Protein AF-A0A3S8T428-F1 (afdb_monomer)

Mean predicted aligned error: 13.84 Å

pLDDT: mean 75.43, std 14.52, range [39.38, 94.25]

Sequence (112 aa):
MLSRNNSAFKALALIVMMFWSTIAVPNIAFSAGDAKEGGEIGKALCNVVDLLTGKAGKAIATIAIIFLAFGLFVGKVSWGVAVATGIGISAIFGAETIITMITGVDGVGCKS

Structure (mmCIF, N/CA/C/O backbone):
data_AF-A0A3S8T428-F1
#
_entry.id   AF-A0A3S8T428-F1
#
loop_
_atom_site.group_PDB
_atom_site.id
_atom_site.type_symbol
_atom_site.label_atom_id
_atom_site.label_alt_id
_atom_site.label_comp_id
_atom_site.label_asym_id
_atom_site.label_entity_id
_atom_site.label_seq_id
_atom_site.pdbx_PDB_ins_code
_atom_site.Cartn_x
_atom_site.Cartn_y
_atom_site.Cartn_z
_atom_site.occupancy
_atom_site.B_iso_or_equiv
_atom_site.auth_seq_id
_atom_site.auth_comp_id
_atom_site.auth_asym_id
_atom_site.auth_atom_id
_atom_site.pdbx_PDB_model_num
ATOM 1 N N . MET A 1 1 ? -29.430 23.433 18.341 1.00 42.69 1 MET A N 1
ATOM 2 C CA . MET A 1 1 ? -28.007 23.547 17.947 1.00 42.69 1 MET A CA 1
ATOM 3 C C . MET A 1 1 ? -27.818 22.977 16.540 1.00 42.69 1 MET A C 1
ATOM 5 O O . MET A 1 1 ? -27.383 21.848 16.386 1.00 42.69 1 MET A O 1
ATOM 9 N N . LEU A 1 2 ? -28.213 23.724 15.505 1.00 57.75 2 LEU A N 1
ATOM 10 C CA . LEU A 1 2 ? -28.032 23.351 14.094 1.00 57.75 2 LEU A CA 1
ATOM 11 C C . LEU A 1 2 ? -27.731 24.625 13.295 1.00 57.75 2 LEU A C 1
ATOM 13 O O . LEU A 1 2 ? -28.591 25.142 12.596 1.00 57.75 2 LEU A O 1
ATOM 17 N N . SER A 1 3 ? -26.511 25.150 13.413 1.00 49.25 3 SER A N 1
ATOM 18 C CA . SER A 1 3 ? -25.984 26.067 12.397 1.00 49.25 3 SER A CA 1
ATOM 19 C C . SER A 1 3 ? -25.022 25.272 11.526 1.00 49.25 3 SER A C 1
ATOM 21 O O . SER A 1 3 ? -23.809 25.251 11.730 1.00 49.25 3 SER A O 1
ATOM 23 N N . ARG A 1 4 ? -25.603 24.499 10.602 1.00 60.75 4 ARG A N 1
ATOM 24 C CA . ARG A 1 4 ? -24.864 23.781 9.565 1.00 60.75 4 ARG A CA 1
ATOM 25 C C . ARG A 1 4 ? -24.423 24.816 8.533 1.00 60.75 4 ARG A C 1
ATOM 27 O O . ARG A 1 4 ? -25.152 25.162 7.612 1.00 60.75 4 ARG A O 1
ATOM 34 N N . ASN A 1 5 ? -23.238 25.357 8.783 1.00 58.72 5 ASN A N 1
ATOM 35 C CA . ASN A 1 5 ? -22.590 26.404 8.014 1.00 58.72 5 ASN A CA 1
ATOM 36 C C . ASN A 1 5 ? -22.219 25.904 6.600 1.00 58.72 5 ASN A C 1
ATOM 38 O O . ASN A 1 5 ? -21.310 25.093 6.425 1.00 58.72 5 ASN A O 1
ATOM 42 N N . ASN A 1 6 ? -22.927 26.416 5.591 1.00 65.75 6 ASN A N 1
ATOM 43 C CA . ASN A 1 6 ? -22.781 26.108 4.160 1.00 65.75 6 ASN A CA 1
ATOM 44 C C . ASN A 1 6 ? -21.354 26.375 3.619 1.00 65.75 6 ASN A C 1
ATOM 46 O O . ASN A 1 6 ? -20.919 25.763 2.647 1.00 65.75 6 ASN A O 1
ATOM 50 N N . SER A 1 7 ? -20.580 27.247 4.275 1.00 61.16 7 SER A N 1
ATOM 51 C CA . SER A 1 7 ? -19.196 27.541 3.873 1.00 61.16 7 SER A CA 1
ATOM 52 C C . SER A 1 7 ? -18.216 26.397 4.161 1.00 61.16 7 SER A C 1
ATOM 54 O O . SER A 1 7 ? -17.298 26.192 3.373 1.00 61.16 7 SER A O 1
ATOM 56 N N . ALA A 1 8 ? -18.444 25.588 5.203 1.00 65.25 8 ALA A N 1
ATOM 57 C CA . ALA A 1 8 ? -17.610 24.420 5.500 1.00 65.25 8 ALA A CA 1
ATOM 58 C C . ALA A 1 8 ? -17.835 23.286 4.486 1.00 65.25 8 ALA A C 1
ATOM 60 O O . ALA A 1 8 ? -16.890 22.618 4.078 1.00 65.25 8 ALA A O 1
ATOM 61 N N . PHE A 1 9 ? -19.077 23.116 4.018 1.00 66.00 9 PHE A N 1
ATOM 62 C CA . PHE A 1 9 ? -19.405 22.159 2.959 1.00 66.00 9 PHE A CA 1
ATOM 63 C C . PHE A 1 9 ? -18.838 22.599 1.602 1.00 66.00 9 PHE A C 1
ATOM 65 O O . PHE A 1 9 ? -18.262 21.783 0.889 1.00 66.00 9 PHE A O 1
ATOM 72 N N . LYS A 1 10 ? -18.914 23.900 1.275 1.00 67.12 10 LYS A N 1
ATOM 73 C CA . LYS A 1 10 ? -18.276 24.468 0.076 1.00 67.12 10 LYS A CA 1
ATOM 74 C C . LYS A 1 10 ? -16.749 24.360 0.116 1.00 67.12 10 LYS A C 1
ATOM 76 O O . LYS A 1 10 ? -16.155 23.993 -0.889 1.00 67.12 10 LYS A O 1
ATOM 81 N 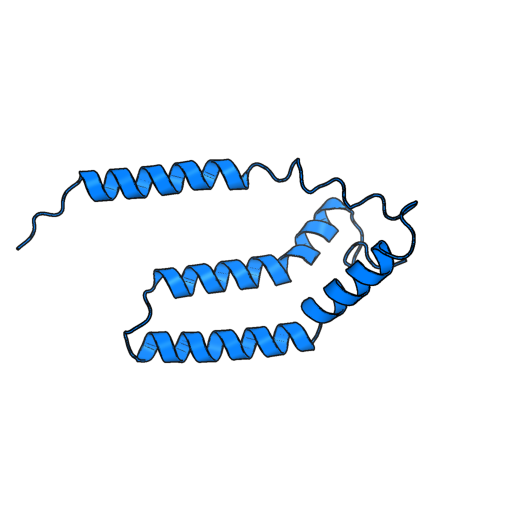N . ALA A 1 11 ? -16.120 24.627 1.261 1.00 72.88 11 ALA A N 1
ATOM 82 C CA . ALA A 1 11 ? -14.673 24.485 1.424 1.00 72.88 11 ALA A CA 1
ATOM 83 C C . ALA A 1 11 ? -14.226 23.023 1.275 1.00 72.88 11 ALA A C 1
ATOM 85 O O . ALA A 1 11 ? -13.260 22.742 0.571 1.00 72.88 11 ALA A O 1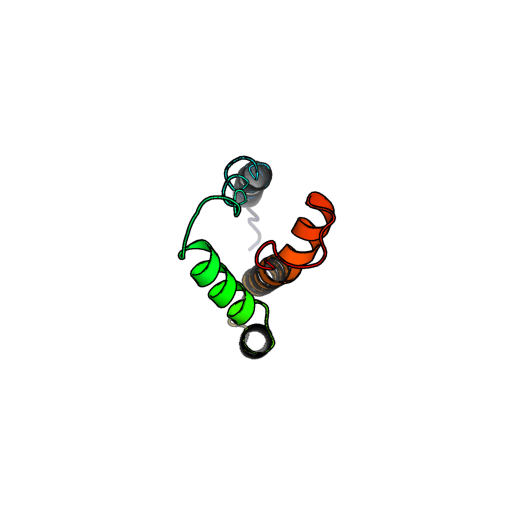
ATOM 86 N N . LEU A 1 12 ? -14.972 22.084 1.863 1.00 73.19 12 LEU A N 1
ATOM 87 C CA . LEU A 1 12 ? -14.687 20.657 1.734 1.00 73.19 12 LEU A CA 1
ATOM 88 C C . LEU A 1 12 ? -14.898 20.161 0.291 1.00 73.19 12 LEU A C 1
ATOM 90 O O . LEU A 1 12 ? -14.072 19.409 -0.217 1.00 73.19 12 LEU A O 1
ATOM 94 N N . ALA A 1 13 ? -15.928 20.648 -0.409 1.00 75.44 13 ALA A N 1
ATOM 95 C CA . ALA A 1 13 ? -16.159 20.341 -1.823 1.00 75.44 13 ALA A CA 1
ATOM 96 C C . ALA A 1 13 ? -15.064 20.910 -2.750 1.00 75.44 13 ALA A C 1
ATOM 98 O O . ALA A 1 13 ? -14.654 20.239 -3.696 1.00 75.44 13 ALA A O 1
ATOM 99 N N . LEU A 1 14 ? -14.549 22.112 -2.466 1.00 75.38 14 LEU A N 1
ATOM 100 C CA . LEU A 1 14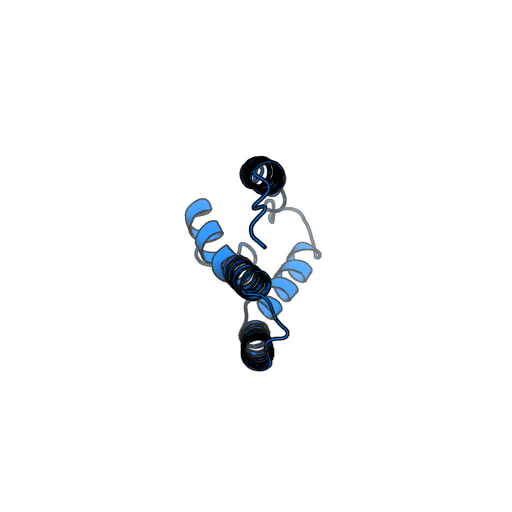 ? -13.462 22.729 -3.238 1.00 75.38 14 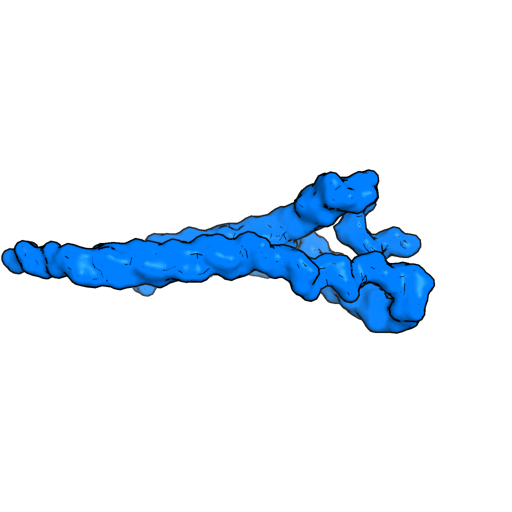LEU A CA 1
ATOM 101 C C . LEU A 1 14 ? -12.122 22.003 -3.049 1.00 75.38 14 LEU A C 1
ATOM 103 O O . LEU A 1 14 ? -11.385 21.829 -4.017 1.00 75.38 14 LEU A O 1
ATOM 107 N N . ILE A 1 15 ? -11.830 21.520 -1.837 1.00 75.38 15 ILE A N 1
ATOM 108 C CA . ILE A 1 15 ? -10.623 20.722 -1.568 1.00 75.38 15 ILE A CA 1
ATOM 109 C C . ILE A 1 15 ? -10.693 19.372 -2.299 1.00 75.38 15 ILE A C 1
ATOM 111 O O . ILE A 1 15 ? -9.704 18.948 -2.893 1.00 75.38 15 ILE A O 1
ATOM 115 N N . VAL A 1 16 ? -11.866 18.728 -2.335 1.00 77.56 16 VAL A N 1
ATOM 116 C CA . VAL A 1 16 ? -12.073 17.475 -3.085 1.00 77.56 16 VAL A CA 1
ATOM 117 C C . VAL A 1 16 ? -11.948 17.692 -4.602 1.00 77.56 16 VAL A C 1
ATOM 119 O O . VAL A 1 16 ? -11.350 16.860 -5.280 1.00 77.56 16 VAL A O 1
ATOM 122 N N . MET A 1 17 ? -12.422 18.824 -5.141 1.00 71.19 17 MET A N 1
ATOM 123 C CA . MET A 1 17 ? -12.221 19.172 -6.559 1.00 71.19 17 MET A CA 1
ATOM 124 C C . MET A 1 17 ? -10.753 19.444 -6.909 1.00 71.19 17 MET A C 1
ATOM 126 O O . MET A 1 17 ? -10.303 19.030 -7.973 1.00 71.19 17 MET A O 1
ATOM 130 N N . MET A 1 18 ? -9.987 20.094 -6.027 1.00 70.06 18 MET A N 1
ATOM 131 C CA . MET A 1 18 ? -8.546 20.289 -6.242 1.00 70.06 18 MET A CA 1
ATOM 132 C C . MET A 1 18 ? -7.769 18.970 -6.193 1.00 70.06 18 MET A C 1
ATOM 134 O O . MET A 1 18 ? -6.846 18.781 -6.983 1.00 70.06 18 MET A O 1
ATOM 138 N N . PHE A 1 19 ? -8.170 18.042 -5.319 1.00 75.44 19 PHE A N 1
ATOM 139 C CA . PHE A 1 19 ? -7.618 16.686 -5.290 1.00 75.44 19 PHE A CA 1
ATOM 140 C C . PHE A 1 19 ? -7.961 15.887 -6.551 1.00 75.44 19 PHE A C 1
ATOM 142 O O . PHE A 1 19 ? -7.139 15.104 -6.999 1.00 75.44 19 PHE A O 1
ATOM 149 N N . TRP A 1 20 ? -9.126 16.100 -7.170 1.00 72.00 20 TRP A N 1
ATOM 150 C CA . TRP A 1 20 ? -9.502 15.417 -8.416 1.00 72.00 20 TRP A CA 1
ATOM 151 C C . TRP A 1 20 ? -8.562 15.751 -9.586 1.00 72.00 20 TRP A C 1
ATOM 153 O O . TRP A 1 20 ? -8.248 14.890 -10.407 1.00 72.00 20 TRP A O 1
ATOM 163 N N . SER A 1 21 ? -8.057 16.986 -9.633 1.00 67.00 21 SER A N 1
ATOM 164 C CA . SER A 1 21 ? -7.155 17.456 -10.690 1.00 67.00 21 SER A CA 1
ATOM 165 C C . SER A 1 21 ? -5.755 16.838 -10.626 1.00 67.00 21 SER A C 1
ATOM 167 O O . SER A 1 21 ? -5.086 16.752 -11.652 1.00 67.00 21 SER A O 1
ATOM 169 N N . THR A 1 22 ? -5.296 16.380 -9.455 1.00 66.25 22 THR A N 1
ATOM 170 C CA . THR A 1 22 ? -3.961 15.770 -9.313 1.00 66.25 22 THR A CA 1
ATOM 171 C C . THR A 1 22 ? -3.941 14.282 -9.671 1.00 66.25 22 THR A C 1
ATOM 173 O O . THR A 1 22 ? -2.890 13.762 -10.035 1.00 66.25 22 THR A O 1
ATOM 176 N N . ILE A 1 23 ? -5.096 13.605 -9.663 1.00 65.69 23 ILE A N 1
ATOM 177 C CA . ILE A 1 23 ? -5.225 12.185 -10.051 1.00 65.69 23 ILE A CA 1
ATOM 178 C C . ILE A 1 23 ? -5.106 12.015 -11.582 1.00 65.69 23 ILE A C 1
ATOM 180 O O . ILE A 1 23 ? -4.778 10.937 -12.068 1.00 65.69 23 ILE A O 1
ATOM 184 N N . ALA A 1 24 ? -5.291 13.094 -12.352 1.00 58.94 24 ALA A N 1
ATOM 185 C CA . ALA A 1 24 ? -5.119 13.125 -13.807 1.00 58.94 24 ALA A CA 1
ATOM 186 C C . ALA A 1 24 ? -3.670 13.405 -14.268 1.00 58.94 24 ALA A C 1
ATOM 188 O O . ALA A 1 24 ? -3.444 13.628 -15.457 1.00 58.94 24 ALA A O 1
ATOM 189 N N . VAL A 1 25 ? -2.677 13.369 -13.365 1.00 61.06 25 VAL A N 1
ATOM 190 C CA . VAL A 1 25 ? -1.247 13.557 -13.689 1.00 61.06 25 VAL A CA 1
ATOM 191 C C . VAL A 1 25 ? -0.440 12.239 -13.634 1.00 61.06 25 VAL A C 1
ATOM 193 O O . VAL A 1 25 ? 0.624 12.207 -13.020 1.00 61.06 25 VAL A O 1
ATOM 196 N N . PRO A 1 26 ? -0.846 11.115 -14.26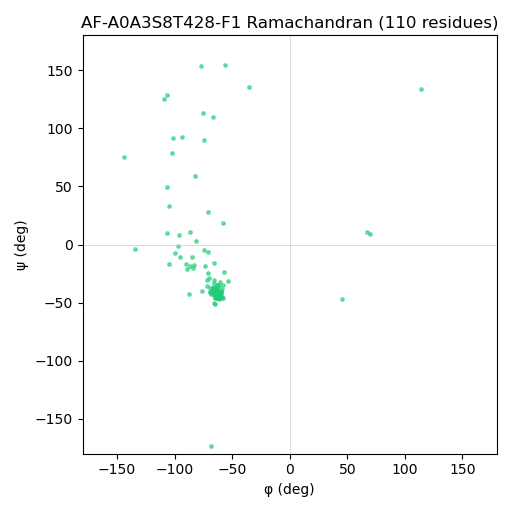4 1.00 57.59 26 PRO A N 1
ATOM 197 C CA . PRO A 1 26 ? 0.063 9.974 -14.394 1.00 57.59 26 PRO A CA 1
ATOM 198 C C . PRO A 1 26 ? 1.212 10.232 -15.396 1.00 57.59 26 PRO A C 1
ATOM 200 O O . PRO A 1 26 ? 2.144 9.437 -15.471 1.00 57.59 26 PRO A O 1
ATOM 203 N N . ASN A 1 27 ? 1.218 11.360 -16.122 1.00 57.44 27 ASN A N 1
ATOM 204 C CA . ASN A 1 27 ? 2.194 11.639 -17.187 1.00 57.44 27 ASN A CA 1
ATOM 205 C C . ASN A 1 27 ? 3.658 11.807 -16.734 1.00 57.44 27 ASN A C 1
ATOM 207 O O . ASN A 1 27 ? 4.543 11.720 -17.578 1.00 57.44 27 ASN A O 1
ATOM 211 N N . ILE A 1 28 ? 3.946 12.016 -15.443 1.00 56.28 28 ILE A N 1
ATOM 212 C CA . ILE A 1 28 ? 5.333 12.130 -14.939 1.00 56.28 28 ILE A CA 1
ATOM 213 C C . ILE A 1 28 ? 5.868 10.844 -14.290 1.00 56.28 28 ILE A C 1
ATOM 215 O O . ILE A 1 28 ? 7.052 10.771 -13.976 1.00 56.28 28 ILE A O 1
ATOM 219 N N . ALA A 1 29 ? 5.026 9.821 -14.100 1.00 49.75 29 ALA A N 1
ATOM 220 C CA . ALA A 1 29 ? 5.433 8.539 -13.513 1.00 49.75 29 ALA A CA 1
ATOM 221 C C . ALA A 1 29 ? 5.793 7.474 -14.568 1.00 49.75 29 ALA A C 1
ATOM 223 O O . ALA A 1 29 ? 6.355 6.436 -14.228 1.00 49.75 29 ALA A O 1
ATOM 224 N N . PHE A 1 30 ? 5.497 7.717 -15.850 1.00 51.38 30 PHE A N 1
ATOM 225 C CA . PHE A 1 30 ? 5.653 6.721 -16.917 1.00 51.38 30 PHE A CA 1
ATOM 226 C C . PHE A 1 30 ? 7.091 6.570 -17.464 1.00 51.38 30 PHE A C 1
ATOM 228 O O . PHE A 1 30 ? 7.326 5.759 -18.348 1.00 51.38 30 PHE A O 1
ATOM 235 N N . SER A 1 31 ? 8.088 7.275 -16.918 1.00 44.66 31 SER A N 1
ATOM 236 C CA . SER A 1 31 ? 9.489 7.181 -17.377 1.00 44.66 31 SER A CA 1
ATOM 237 C C . SER A 1 31 ? 10.399 6.380 -16.433 1.00 44.66 31 SER A C 1
ATOM 239 O O . SER A 1 31 ? 11.578 6.692 -16.290 1.00 44.66 31 SER A O 1
ATOM 241 N N . ALA A 1 32 ? 9.866 5.354 -15.765 1.00 51.09 32 ALA A N 1
ATOM 242 C CA . ALA A 1 32 ? 10.669 4.335 -15.073 1.00 51.09 32 ALA A CA 1
ATOM 243 C C . ALA A 1 32 ? 10.665 2.979 -15.818 1.00 51.09 32 ALA A C 1
ATOM 245 O O . ALA A 1 32 ? 11.104 1.969 -15.273 1.00 51.09 32 ALA A O 1
ATOM 246 N N . GLY A 1 33 ? 10.128 2.954 -17.045 1.00 50.66 33 GLY A N 1
ATOM 247 C CA . GLY A 1 33 ? 9.874 1.748 -17.836 1.00 50.66 33 GLY A CA 1
ATOM 248 C C . GLY A 1 33 ? 10.941 1.377 -18.867 1.00 50.66 33 GLY A C 1
ATOM 249 O O . GLY A 1 33 ? 10.808 0.331 -19.495 1.00 50.66 33 GLY A O 1
ATOM 250 N N . ASP A 1 34 ? 12.015 2.152 -19.028 1.00 47.19 34 ASP A N 1
ATOM 251 C CA . ASP A 1 34 ? 13.136 1.782 -19.905 1.00 47.19 34 ASP A CA 1
ATOM 252 C C . ASP A 1 34 ? 14.105 0.831 -19.180 1.00 47.19 34 ASP A C 1
ATOM 254 O O . ASP A 1 34 ? 15.301 1.075 -19.015 1.00 47.19 34 ASP A O 1
ATOM 258 N N . ALA A 1 35 ? 13.572 -0.317 -18.753 1.00 54.59 35 ALA A N 1
ATOM 259 C CA . ALA A 1 35 ? 14.294 -1.442 -18.153 1.00 54.59 35 ALA A CA 1
ATOM 260 C C . ALA A 1 35 ? 15.171 -2.207 -19.170 1.00 54.59 35 ALA A C 1
ATOM 262 O O . ALA A 1 35 ? 15.402 -3.409 -19.033 1.00 54.59 35 ALA A O 1
ATOM 263 N N . LYS A 1 36 ? 15.640 -1.533 -20.223 1.00 51.22 36 LYS A N 1
ATOM 264 C CA . LYS A 1 36 ? 16.547 -2.110 -21.219 1.00 51.22 36 LYS A CA 1
ATOM 265 C C . LYS A 1 36 ? 17.987 -1.614 -21.070 1.00 51.22 36 LYS A C 1
ATOM 267 O O . LYS A 1 36 ? 18.874 -2.314 -21.541 1.00 51.22 36 LYS A O 1
ATOM 272 N N . GLU A 1 37 ? 18.244 -0.512 -20.349 1.00 51.81 37 GLU A N 1
ATOM 273 C CA . GLU A 1 37 ? 19.613 0.034 -20.213 1.00 51.81 37 GLU A CA 1
ATOM 274 C C . GLU A 1 37 ? 20.041 0.440 -18.778 1.00 51.81 37 GLU A C 1
ATOM 276 O O . GLU A 1 37 ? 21.207 0.761 -18.552 1.00 51.81 37 GLU A O 1
ATOM 281 N N . GLY A 1 38 ? 19.163 0.361 -17.766 1.00 50.72 38 GLY A N 1
ATOM 282 C CA . GLY A 1 38 ? 19.483 0.695 -16.363 1.00 50.72 38 GLY A CA 1
ATOM 283 C C . GLY A 1 38 ? 19.917 -0.506 -15.506 1.00 50.72 38 GLY A C 1
ATOM 284 O O . GLY A 1 38 ? 19.076 -1.188 -14.919 1.00 50.72 38 GLY A O 1
ATOM 285 N N . GLY A 1 39 ? 21.225 -0.764 -15.418 1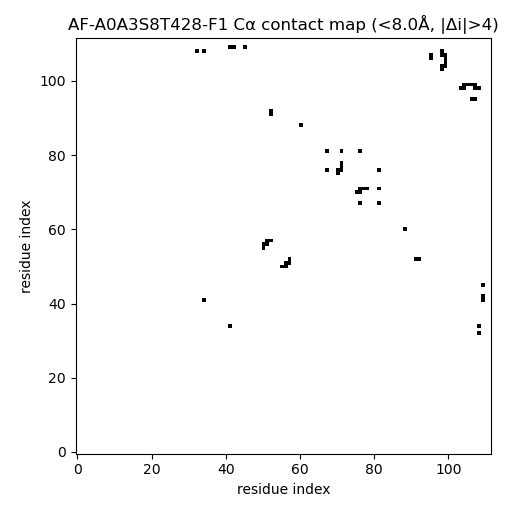.00 59.88 39 GLY A N 1
ATOM 286 C CA . GLY A 1 39 ? 21.835 -1.836 -14.614 1.00 59.88 39 GLY A CA 1
ATOM 287 C C . GLY A 1 39 ? 21.483 -1.816 -13.116 1.00 59.88 39 GLY A C 1
ATOM 288 O O . GLY A 1 39 ? 21.150 -0.768 -12.582 1.00 59.88 39 GLY A O 1
ATOM 289 N N . GLU A 1 40 ? 21.558 -2.996 -12.473 1.00 70.75 40 GLU A N 1
ATOM 290 C CA . GLU A 1 40 ? 21.435 -3.352 -11.030 1.00 70.75 40 GLU A CA 1
ATOM 291 C C . GLU A 1 40 ? 20.282 -2.746 -10.199 1.00 70.75 40 GLU A C 1
ATOM 293 O O . GLU A 1 40 ? 19.575 -3.476 -9.504 1.00 70.75 40 GLU A O 1
ATOM 298 N N . ILE A 1 41 ? 20.035 -1.445 -10.298 1.00 75.62 41 ILE A N 1
ATOM 299 C CA . ILE A 1 41 ? 18.959 -0.692 -9.653 1.00 75.62 41 ILE A CA 1
ATOM 300 C C . ILE A 1 41 ? 17.588 -1.227 -10.076 1.00 75.62 41 ILE A C 1
ATOM 302 O O . ILE A 1 41 ? 16.720 -1.406 -9.222 1.00 75.62 41 ILE A O 1
ATOM 306 N N . GLY A 1 42 ? 17.407 -1.563 -11.360 1.00 75.94 42 GLY A N 1
ATOM 307 C CA . GLY A 1 42 ? 16.180 -2.203 -11.840 1.00 75.94 42 GLY A CA 1
ATOM 308 C C . GLY A 1 42 ? 15.905 -3.523 -11.112 1.00 75.94 42 GLY A C 1
ATOM 309 O O . GLY A 1 42 ? 14.814 -3.728 -10.592 1.00 75.94 42 GLY A O 1
ATOM 310 N N . LYS A 1 43 ? 16.924 -4.382 -10.954 1.00 76.81 43 LYS A N 1
ATOM 311 C CA . LYS A 1 43 ? 16.803 -5.647 -10.205 1.00 76.81 43 LYS A CA 1
ATOM 312 C C . LYS A 1 43 ? 16.489 -5.426 -8.727 1.00 76.81 43 LYS A C 1
ATOM 314 O O . LYS A 1 43 ? 15.670 -6.155 -8.170 1.00 76.81 43 LYS A O 1
ATOM 319 N N . ALA A 1 44 ? 17.118 -4.437 -8.094 1.00 81.75 44 ALA A N 1
ATOM 320 C CA . ALA A 1 44 ? 16.853 -4.112 -6.696 1.00 81.75 44 ALA A CA 1
ATOM 321 C C . ALA A 1 44 ? 15.403 -3.643 -6.491 1.00 81.75 44 ALA A C 1
ATOM 323 O O . ALA A 1 44 ? 14.721 -4.150 -5.600 1.00 81.75 44 ALA A O 1
ATOM 324 N N . LEU A 1 45 ? 14.904 -2.748 -7.352 1.00 81.25 45 LEU A N 1
ATOM 325 C CA . LEU A 1 45 ? 13.505 -2.310 -7.325 1.00 81.25 45 LEU A CA 1
ATOM 326 C C . LEU A 1 45 ? 12.549 -3.483 -7.532 1.00 81.25 45 LEU A C 1
ATOM 328 O O . LEU A 1 45 ? 11.549 -3.593 -6.831 1.00 81.25 45 LEU A O 1
ATOM 332 N N . CYS A 1 46 ? 12.882 -4.386 -8.444 1.00 80.88 46 CYS A N 1
ATOM 333 C CA . CYS A 1 46 ? 12.056 -5.542 -8.741 1.00 80.88 46 CYS A CA 1
ATOM 334 C C . CYS A 1 46 ? 11.967 -6.541 -7.596 1.00 80.88 46 CYS A C 1
ATOM 336 O O . CYS A 1 46 ? 10.880 -7.029 -7.302 1.00 80.88 46 CYS A O 1
ATOM 338 N N . ASN A 1 47 ? 13.070 -6.770 -6.888 1.00 84.06 47 ASN A N 1
ATOM 339 C CA . ASN A 1 47 ? 13.050 -7.571 -5.673 1.00 84.06 47 ASN A CA 1
ATOM 340 C C . ASN A 1 47 ? 12.188 -6.910 -4.580 1.00 84.06 47 ASN A C 1
ATOM 342 O O . ASN A 1 47 ? 11.409 -7.578 -3.909 1.00 84.06 47 ASN A O 1
ATOM 346 N N . VAL A 1 48 ? 12.266 -5.584 -4.426 1.00 83.94 48 VAL A N 1
ATOM 347 C CA . VAL A 1 48 ? 11.423 -4.855 -3.462 1.00 83.94 48 VAL A CA 1
ATOM 348 C C . VAL A 1 48 ? 9.941 -4.946 -3.837 1.00 83.94 48 VAL A C 1
ATOM 350 O O . VAL A 1 48 ? 9.110 -5.218 -2.972 1.00 83.94 48 VAL A O 1
ATOM 353 N N . VAL A 1 49 ? 9.599 -4.759 -5.112 1.00 83.94 49 VAL A N 1
ATOM 354 C CA . VAL A 1 49 ? 8.215 -4.863 -5.595 1.00 83.94 49 VAL A CA 1
ATOM 355 C C . VAL A 1 49 ? 7.674 -6.284 -5.414 1.00 83.94 49 VAL A C 1
ATOM 357 O O . VAL A 1 49 ? 6.542 -6.437 -4.961 1.00 83.94 49 VAL A O 1
ATOM 360 N N . ASP A 1 50 ? 8.476 -7.316 -5.677 1.00 83.25 50 ASP A N 1
ATOM 361 C CA . ASP A 1 50 ? 8.074 -8.713 -5.469 1.00 83.25 50 ASP A CA 1
ATOM 362 C C . ASP A 1 50 ? 7.827 -9.030 -3.983 1.00 83.25 50 ASP A C 1
ATOM 364 O O . ASP A 1 50 ? 6.830 -9.662 -3.625 1.00 83.25 50 ASP A O 1
ATOM 368 N N . LEU A 1 51 ? 8.656 -8.497 -3.080 1.00 84.06 51 LEU A N 1
ATOM 369 C CA . LEU A 1 51 ? 8.445 -8.636 -1.635 1.00 84.06 51 LEU A CA 1
ATOM 370 C C . LEU A 1 51 ? 7.173 -7.922 -1.145 1.00 84.06 51 LEU A C 1
ATOM 372 O O . LEU A 1 51 ? 6.463 -8.451 -0.281 1.00 84.06 51 LEU A O 1
ATOM 376 N N . LEU A 1 52 ? 6.873 -6.738 -1.689 1.00 85.44 52 LEU A N 1
ATOM 377 C CA . LEU A 1 52 ? 5.705 -5.937 -1.306 1.00 85.44 52 LEU A CA 1
ATOM 378 C C . LEU A 1 52 ? 4.390 -6.479 -1.888 1.00 85.44 52 LEU A C 1
ATOM 380 O O . LEU A 1 52 ? 3.379 -6.500 -1.187 1.00 85.44 52 LEU A O 1
ATOM 384 N N . THR A 1 53 ? 4.385 -6.946 -3.135 1.00 85.06 53 THR A N 1
ATOM 385 C CA . THR A 1 53 ? 3.182 -7.491 -3.795 1.00 85.06 53 THR A CA 1
ATOM 386 C C . THR A 1 53 ? 2.989 -8.987 -3.508 1.00 85.06 53 THR A C 1
ATOM 388 O O . THR A 1 53 ? 1.881 -9.523 -3.629 1.00 85.06 53 THR A O 1
ATOM 391 N N . GLY A 1 54 ? 4.049 -9.666 -3.065 1.00 83.25 54 GLY A N 1
ATOM 392 C CA . GLY A 1 54 ? 4.053 -11.077 -2.709 1.00 83.25 54 GLY A CA 1
ATOM 393 C C . GLY A 1 54 ? 3.249 -11.425 -1.450 1.00 83.25 54 GLY A C 1
ATOM 394 O O . GLY A 1 54 ? 2.547 -10.615 -0.837 1.00 83.25 54 GLY A O 1
ATOM 395 N N . LYS A 1 55 ? 3.355 -12.693 -1.029 1.00 86.94 55 LYS A N 1
ATOM 396 C CA . LYS A 1 55 ? 2.601 -13.236 0.120 1.00 86.94 55 LYS A CA 1
ATOM 397 C C . LYS A 1 55 ? 2.870 -12.473 1.423 1.00 86.94 55 LYS A C 1
ATOM 399 O O . LYS A 1 55 ? 1.957 -12.320 2.230 1.00 86.94 55 LYS A O 1
ATOM 404 N N . ALA A 1 56 ? 4.098 -11.986 1.610 1.00 88.94 56 ALA A N 1
ATOM 405 C CA . ALA A 1 56 ? 4.497 -11.240 2.798 1.00 88.94 56 ALA A CA 1
ATOM 406 C C . ALA A 1 56 ? 3.743 -9.905 2.917 1.00 88.94 56 ALA A C 1
ATOM 408 O O . ALA A 1 56 ? 3.109 -9.654 3.943 1.00 88.94 56 ALA A O 1
ATOM 409 N N . GLY A 1 57 ? 3.727 -9.082 1.863 1.00 86.44 57 GLY A N 1
ATOM 410 C CA . GLY A 1 57 ? 3.006 -7.808 1.886 1.00 86.44 57 GLY A CA 1
ATOM 411 C C . GLY A 1 57 ? 1.491 -7.970 2.031 1.00 86.44 57 GLY A C 1
ATOM 412 O O . GLY A 1 57 ? 0.870 -7.239 2.805 1.00 86.44 57 GLY A O 1
ATOM 413 N N . LYS A 1 58 ? 0.892 -8.992 1.402 1.00 91.00 58 LYS A N 1
ATOM 414 C CA . LYS A 1 58 ? -0.538 -9.316 1.593 1.00 91.00 58 LYS A CA 1
ATOM 415 C C . LYS A 1 58 ? -0.862 -9.736 3.034 1.00 91.00 58 LYS A C 1
ATOM 417 O O . LYS A 1 58 ? -1.906 -9.349 3.567 1.00 91.00 58 LYS A O 1
ATOM 422 N N . ALA A 1 59 ? 0.030 -10.480 3.690 1.00 93.19 59 ALA A N 1
ATOM 423 C CA . ALA A 1 59 ? -0.132 -10.849 5.097 1.00 93.19 59 ALA A CA 1
ATOM 424 C C . ALA A 1 59 ? -0.095 -9.615 6.015 1.00 93.19 59 ALA A C 1
ATOM 426 O O . ALA A 1 59 ? -0.970 -9.451 6.866 1.00 93.19 59 ALA A O 1
ATOM 427 N N . ILE A 1 60 ? 0.856 -8.702 5.793 1.00 92.50 60 ILE A N 1
ATOM 428 C CA . ILE A 1 60 ? 0.972 -7.459 6.571 1.00 92.50 60 ILE A CA 1
ATOM 429 C C . ILE A 1 60 ? -0.249 -6.554 6.343 1.00 92.50 60 ILE A C 1
ATOM 431 O O . ILE A 1 60 ? -0.808 -6.024 7.305 1.00 92.50 60 ILE A O 1
ATOM 435 N N . ALA A 1 61 ? -0.719 -6.428 5.099 1.00 92.75 61 ALA A N 1
ATOM 436 C CA . ALA A 1 61 ? -1.920 -5.658 4.775 1.00 92.75 61 ALA A CA 1
ATOM 437 C C . ALA A 1 61 ? -3.168 -6.202 5.490 1.00 92.75 61 ALA A C 1
ATOM 439 O O . ALA A 1 61 ? -3.973 -5.433 6.012 1.00 92.75 61 ALA A O 1
ATOM 440 N N . THR A 1 62 ? -3.298 -7.528 5.583 1.00 93.38 62 THR A N 1
ATOM 441 C CA . THR A 1 62 ? -4.405 -8.168 6.308 1.00 93.38 62 THR A CA 1
ATOM 442 C C . THR A 1 62 ? -4.367 -7.820 7.797 1.00 93.38 62 THR A C 1
ATOM 444 O O . 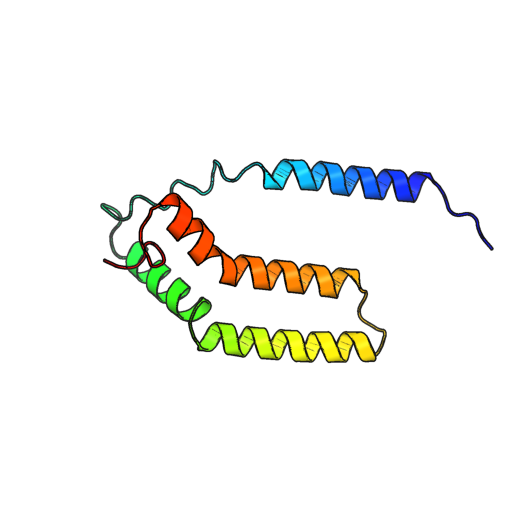THR A 1 62 ? -5.387 -7.441 8.371 1.00 93.38 62 THR A O 1
ATOM 447 N N . ILE A 1 63 ? -3.186 -7.868 8.419 1.00 94.25 63 ILE A N 1
ATOM 448 C CA . ILE A 1 63 ? -3.003 -7.489 9.829 1.00 94.25 63 ILE A CA 1
ATOM 449 C C . ILE A 1 63 ? -3.363 -6.011 10.050 1.00 94.25 63 ILE A C 1
ATOM 451 O O . ILE A 1 63 ? -4.060 -5.682 11.010 1.00 94.25 63 ILE A O 1
ATOM 455 N N . ALA A 1 64 ? -2.954 -5.121 9.142 1.00 91.94 64 ALA A N 1
ATOM 456 C CA . ALA A 1 64 ? -3.292 -3.700 9.214 1.00 91.94 64 ALA A CA 1
ATOM 457 C C . ALA A 1 64 ? -4.814 -3.455 9.168 1.00 91.94 64 ALA A C 1
ATOM 459 O O . ALA A 1 64 ? -5.333 -2.660 9.955 1.00 91.94 64 ALA A O 1
ATOM 460 N N . ILE A 1 65 ? -5.544 -4.174 8.306 1.00 92.69 65 ILE A N 1
ATOM 461 C CA . ILE A 1 65 ? -7.012 -4.089 8.226 1.00 92.69 65 ILE A CA 1
ATOM 462 C C . ILE A 1 65 ? -7.667 -4.585 9.520 1.00 92.69 65 ILE A C 1
ATOM 464 O O . ILE A 1 65 ? -8.643 -3.991 9.973 1.00 92.69 65 ILE A O 1
ATOM 468 N N . ILE A 1 66 ? -7.128 -5.632 10.147 1.00 93.50 66 ILE A N 1
ATOM 469 C CA . ILE A 1 66 ? -7.654 -6.147 11.419 1.00 93.50 66 ILE A CA 1
ATOM 470 C C . ILE A 1 66 ? -7.551 -5.076 12.515 1.00 93.50 66 ILE A C 1
ATOM 472 O O . ILE A 1 66 ? -8.540 -4.800 13.197 1.00 93.50 66 ILE A O 1
ATOM 476 N N . PHE A 1 67 ? -6.400 -4.412 12.653 1.00 91.62 67 PHE A N 1
ATOM 477 C CA . PHE A 1 67 ? -6.250 -3.311 13.615 1.00 91.62 67 PHE A CA 1
ATOM 478 C C . PHE A 1 67 ? -7.174 -2.130 13.309 1.00 91.62 67 PHE A C 1
ATOM 480 O O . PHE A 1 67 ? -7.760 -1.552 14.227 1.00 91.62 67 PHE A O 1
ATOM 487 N N . LEU A 1 68 ? -7.351 -1.795 12.029 1.00 92.50 68 LEU A N 1
ATOM 488 C CA . LEU A 1 68 ? -8.298 -0.767 11.604 1.00 92.50 68 LEU A CA 1
ATOM 489 C C . LEU A 1 68 ? -9.742 -1.139 11.984 1.00 92.50 68 LEU A C 1
ATOM 491 O O . LEU A 1 68 ? -10.471 -0.291 12.498 1.00 92.50 68 LEU A O 1
ATOM 495 N N . ALA A 1 69 ? -10.141 -2.398 11.792 1.00 89.38 69 ALA A N 1
ATOM 496 C CA . ALA A 1 69 ? -11.466 -2.888 12.162 1.00 89.38 69 ALA A CA 1
ATOM 497 C C . ALA A 1 69 ? -11.707 -2.759 13.674 1.00 89.38 69 ALA A C 1
ATOM 499 O O . ALA A 1 69 ? -12.733 -2.215 14.086 1.00 89.38 69 ALA A O 1
ATOM 500 N N . PHE A 1 70 ? -10.736 -3.152 14.506 1.00 90.31 70 PHE A N 1
ATOM 501 C CA . PHE A 1 70 ? -10.807 -2.915 15.953 1.00 90.31 70 PHE A CA 1
ATOM 502 C C . PHE A 1 70 ? -10.908 -1.422 16.291 1.00 90.31 70 PHE A C 1
ATOM 504 O O . PHE A 1 70 ? -11.735 -1.031 17.114 1.00 90.31 70 PHE A O 1
ATOM 511 N N . GLY A 1 71 ? -10.122 -0.568 15.631 1.00 86.50 71 GLY A N 1
ATOM 512 C CA . GLY A 1 71 ? -10.171 0.883 15.829 1.00 86.50 71 GLY A CA 1
ATOM 513 C C . GLY A 1 71 ? -11.534 1.507 15.495 1.00 86.50 71 GLY A C 1
ATOM 514 O O . GLY A 1 71 ? -11.956 2.461 16.157 1.00 86.50 71 GLY A O 1
ATOM 515 N N . LEU A 1 72 ? -12.243 0.937 14.518 1.00 86.50 72 LEU A N 1
ATOM 516 C CA . LEU A 1 72 ? -13.612 1.304 14.149 1.00 86.50 72 LEU A CA 1
ATOM 517 C C . LEU A 1 72 ? -14.620 0.930 15.248 1.00 86.50 72 LEU A C 1
ATOM 519 O O . LEU A 1 72 ? -15.462 1.753 15.603 1.00 86.50 72 LEU A O 1
ATOM 523 N N . PHE A 1 73 ? -14.496 -0.258 15.851 1.00 82.56 73 PHE A N 1
ATOM 524 C CA . PHE A 1 73 ? -15.381 -0.700 16.942 1.00 82.56 73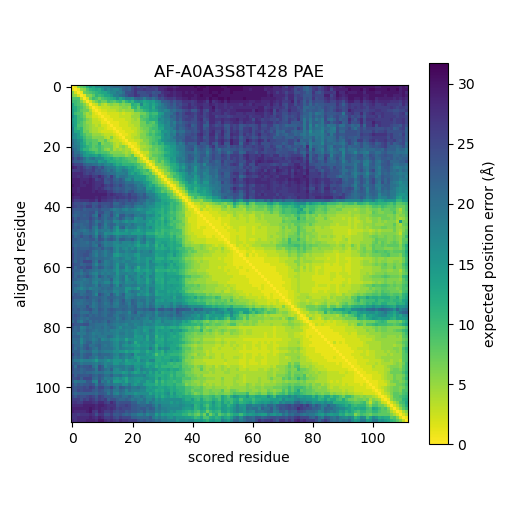 PHE A CA 1
ATOM 525 C C . PHE A 1 73 ? -15.172 0.061 18.257 1.00 82.56 73 PHE A C 1
ATOM 527 O O . PHE A 1 73 ? -16.122 0.255 19.010 1.00 82.56 73 PHE A O 1
ATOM 534 N N . VAL A 1 74 ? -13.959 0.552 18.523 1.00 85.50 74 VAL A N 1
ATOM 535 C CA . VAL A 1 74 ? -13.664 1.388 19.706 1.00 85.50 74 VAL A CA 1
ATOM 536 C C . VAL A 1 74 ? -14.214 2.822 19.542 1.00 85.50 74 VAL A C 1
ATOM 538 O O . VAL A 1 74 ? -14.144 3.632 20.466 1.00 85.50 74 VAL A O 1
ATOM 541 N N . GLY A 1 75 ? -14.774 3.167 18.374 1.00 78.56 75 GLY A N 1
ATOM 542 C CA . GLY A 1 75 ? -15.374 4.479 18.101 1.00 78.56 75 GLY A CA 1
ATOM 543 C C . GLY A 1 75 ? -14.360 5.627 18.013 1.00 78.56 75 GLY A C 1
ATOM 544 O O . GLY A 1 75 ? -14.745 6.792 17.956 1.00 78.56 75 GLY A O 1
ATOM 545 N N . LYS A 1 76 ? -13.056 5.310 18.009 1.00 79.25 76 LYS A N 1
ATOM 546 C CA . LYS A 1 76 ? -11.944 6.275 17.926 1.00 79.25 76 LYS A CA 1
ATOM 547 C C . LYS A 1 76 ? -11.524 6.571 16.482 1.00 79.25 76 LYS A C 1
ATOM 549 O O . LYS A 1 76 ? -10.825 7.554 16.252 1.00 79.25 76 LYS A O 1
ATOM 554 N N . VAL A 1 77 ? -11.921 5.734 15.522 1.00 81.56 77 VAL A N 1
ATOM 555 C CA . VAL A 1 77 ? -11.547 5.856 14.106 1.00 81.56 77 VAL A CA 1
ATOM 556 C C . VAL A 1 77 ? -12.742 6.342 13.291 1.00 81.56 77 VAL A C 1
ATOM 558 O O . VAL A 1 77 ? -13.835 5.788 13.377 1.00 81.56 77 VAL A O 1
ATOM 561 N N . SER A 1 78 ? -12.532 7.395 12.496 1.00 86.94 78 SER A N 1
ATOM 562 C CA . SER A 1 78 ? -13.572 7.938 11.621 1.00 86.94 78 SER A CA 1
ATOM 563 C C . SER A 1 78 ? -13.756 7.073 10.373 1.00 86.94 78 SER A C 1
ATOM 565 O O . SER A 1 78 ? -12.814 6.448 9.879 1.00 86.94 78 SER A O 1
ATOM 567 N N . TRP A 1 79 ? -14.962 7.114 9.803 1.00 86.62 79 TRP A N 1
ATOM 568 C CA . TRP A 1 79 ? -15.263 6.475 8.517 1.00 86.62 79 TRP A CA 1
ATOM 569 C C . TRP A 1 79 ? -14.301 6.914 7.398 1.00 86.62 79 TRP A C 1
ATOM 571 O O . TRP A 1 79 ? -13.956 6.125 6.523 1.00 86.62 79 TRP A O 1
ATOM 581 N N . GLY A 1 80 ? -13.805 8.155 7.459 1.00 89.06 80 GLY A N 1
ATOM 582 C CA . GLY A 1 80 ? -12.854 8.686 6.482 1.00 89.06 80 GLY A CA 1
ATOM 583 C C . GLY A 1 80 ? -11.508 7.960 6.486 1.00 89.06 80 GLY A C 1
ATOM 584 O O . GLY A 1 80 ? -10.980 7.662 5.419 1.00 89.06 80 GLY A O 1
ATOM 585 N N . VAL A 1 81 ? -10.976 7.619 7.664 1.00 89.50 81 VAL A N 1
ATOM 586 C CA . VAL A 1 81 ? -9.704 6.881 7.772 1.00 89.50 81 VAL A CA 1
ATOM 587 C C . VAL A 1 81 ? -9.860 5.465 7.219 1.00 89.50 81 VAL A C 1
ATOM 589 O O . VAL A 1 81 ? -8.985 4.991 6.502 1.00 89.50 81 VAL A O 1
ATOM 592 N N . ALA A 1 82 ? -11.002 4.822 7.469 1.00 89.50 82 ALA A N 1
ATOM 593 C CA . ALA A 1 82 ? -11.271 3.482 6.959 1.00 89.50 82 ALA A CA 1
ATOM 594 C C . ALA A 1 82 ? -11.308 3.431 5.425 1.00 89.50 82 ALA A C 1
ATOM 596 O O . ALA A 1 82 ? -10.669 2.571 4.814 1.00 89.50 82 ALA A O 1
ATOM 597 N N . VAL A 1 83 ? -12.002 4.386 4.799 1.00 90.38 83 VAL A N 1
ATOM 598 C CA . VAL A 1 83 ? -12.065 4.488 3.335 1.00 90.38 83 VAL A CA 1
ATOM 599 C C . VAL A 1 83 ? -10.692 4.826 2.749 1.00 90.38 83 VAL A C 1
ATOM 601 O O . VAL A 1 83 ? -10.278 4.195 1.778 1.00 90.38 83 VAL A O 1
ATOM 604 N N . ALA A 1 84 ? -9.949 5.758 3.356 1.00 90.31 84 ALA A N 1
ATOM 605 C CA . ALA A 1 84 ? -8.611 6.126 2.892 1.00 90.31 84 ALA A CA 1
ATOM 606 C C . ALA A 1 84 ? -7.635 4.935 2.922 1.00 90.31 84 ALA A C 1
ATOM 608 O O . ALA A 1 84 ? -6.910 4.707 1.952 1.00 90.31 84 ALA A O 1
ATOM 609 N N . THR A 1 85 ? -7.649 4.133 3.992 1.00 91.88 85 THR A N 1
ATOM 610 C CA . THR A 1 85 ? -6.815 2.926 4.088 1.00 91.88 85 THR A CA 1
ATOM 611 C C . THR A 1 85 ? -7.222 1.869 3.060 1.00 91.88 85 THR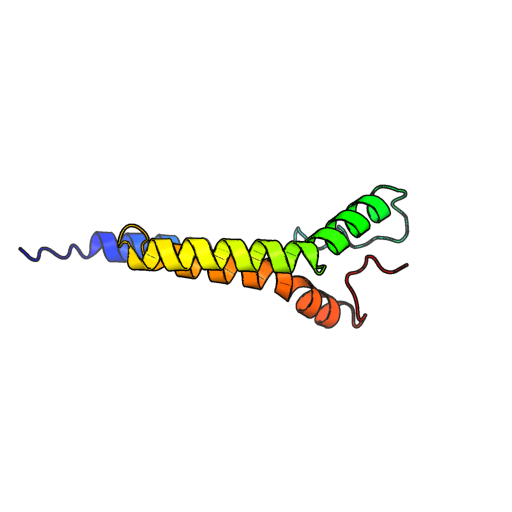 A C 1
ATOM 613 O O . THR A 1 85 ? -6.348 1.285 2.421 1.00 91.88 85 THR A O 1
ATOM 616 N N . GLY A 1 86 ? -8.524 1.654 2.845 1.00 92.56 86 GLY A N 1
ATOM 617 C CA . GLY A 1 86 ? -9.015 0.721 1.825 1.00 92.56 86 GLY A CA 1
ATOM 618 C C . GLY A 1 86 ? -8.564 1.101 0.413 1.00 92.56 86 GLY A C 1
ATOM 619 O O . GLY A 1 86 ? -8.050 0.253 -0.319 1.00 92.56 86 GLY A O 1
ATOM 620 N N . ILE A 1 87 ? -8.671 2.387 0.062 1.00 93.31 87 ILE A N 1
ATOM 621 C CA . ILE A 1 87 ? -8.206 2.906 -1.232 1.00 93.31 87 ILE A CA 1
ATOM 622 C C . ILE A 1 87 ? -6.692 2.706 -1.376 1.00 93.31 87 ILE A C 1
ATOM 624 O O . ILE A 1 87 ? -6.249 2.192 -2.401 1.00 93.31 87 ILE A O 1
ATOM 628 N N . GLY A 1 88 ? -5.899 3.025 -0.348 1.00 90.44 88 GLY A N 1
ATOM 629 C CA . GLY A 1 88 ? -4.443 2.853 -0.385 1.00 90.44 88 GLY A CA 1
ATOM 630 C C . GLY A 1 88 ? -4.012 1.403 -0.623 1.00 90.44 88 GLY A C 1
ATOM 631 O O . GLY A 1 88 ? -3.183 1.137 -1.491 1.00 90.44 88 GLY A O 1
ATOM 632 N N . ILE A 1 89 ? -4.627 0.453 0.084 1.00 92.00 89 ILE A N 1
ATOM 633 C CA . ILE A 1 89 ? -4.359 -0.981 -0.099 1.00 92.00 89 ILE A CA 1
ATOM 634 C C . ILE A 1 89 ? -4.749 -1.419 -1.517 1.00 92.00 89 ILE A C 1
ATOM 636 O O . ILE A 1 89 ? -3.969 -2.094 -2.189 1.00 92.00 89 ILE A O 1
ATOM 640 N N . SER A 1 90 ? -5.920 -0.995 -2.002 1.00 89.69 90 SER A N 1
ATOM 641 C CA . SER A 1 90 ? -6.375 -1.332 -3.356 1.00 89.69 90 SER A CA 1
ATOM 642 C C . SER A 1 90 ? -5.465 -0.767 -4.451 1.00 89.69 90 SER A C 1
ATOM 644 O O . SER A 1 90 ? -5.234 -1.441 -5.450 1.00 89.69 90 SER A O 1
ATOM 646 N N . ALA A 1 91 ? -4.889 0.421 -4.247 1.00 89.88 91 ALA A N 1
ATOM 647 C CA . ALA A 1 91 ? -3.970 1.036 -5.198 1.00 89.88 91 ALA A CA 1
ATOM 648 C C . ALA A 1 91 ? -2.637 0.275 -5.285 1.00 89.88 91 ALA A C 1
ATOM 650 O O . ALA A 1 91 ? -2.133 0.057 -6.383 1.00 89.88 91 ALA A O 1
ATOM 651 N N . ILE A 1 92 ? -2.092 -0.175 -4.147 1.00 88.19 92 ILE A N 1
ATOM 652 C CA . ILE A 1 92 ? -0.819 -0.913 -4.101 1.00 88.19 92 ILE A CA 1
ATOM 653 C C . ILE A 1 92 ? -0.958 -2.271 -4.798 1.00 88.19 92 ILE A C 1
ATOM 655 O O . ILE A 1 92 ? -0.161 -2.604 -5.671 1.00 88.19 92 ILE A O 1
ATOM 659 N N . PHE A 1 93 ? -1.987 -3.048 -4.448 1.00 88.38 93 PHE A N 1
ATOM 660 C CA . PHE A 1 93 ? -2.168 -4.394 -5.006 1.00 88.38 93 PHE A CA 1
ATOM 661 C C . PHE A 1 93 ? -2.866 -4.408 -6.374 1.00 88.38 93 PHE A C 1
ATOM 663 O O . PHE A 1 93 ? -2.790 -5.410 -7.077 1.00 88.38 93 PHE A O 1
ATOM 670 N N . GLY A 1 94 ? -3.539 -3.323 -6.762 1.00 86.25 94 GLY A N 1
ATOM 671 C CA . GLY A 1 94 ? -4.180 -3.175 -8.073 1.00 86.25 94 GLY A CA 1
ATOM 672 C C . GLY A 1 94 ? -3.246 -2.671 -9.176 1.00 86.25 94 GLY A C 1
ATOM 673 O O . GLY A 1 94 ? -3.620 -2.714 -10.347 1.00 86.25 94 GLY A O 1
ATOM 674 N N . ALA A 1 95 ? -2.042 -2.207 -8.825 1.00 84.44 95 ALA A N 1
ATOM 675 C CA . ALA A 1 95 ? -1.088 -1.634 -9.772 1.00 84.44 95 ALA A CA 1
ATOM 676 C C . ALA A 1 95 ? -0.696 -2.607 -10.898 1.00 84.44 95 ALA A C 1
ATOM 678 O O . ALA A 1 95 ? -0.586 -2.194 -12.050 1.00 84.44 95 ALA A O 1
ATOM 679 N N . GLU A 1 96 ? -0.540 -3.897 -10.588 1.00 80.38 96 GLU A N 1
ATOM 680 C CA . GLU A 1 96 ? -0.162 -4.926 -11.566 1.00 80.38 96 GLU A CA 1
ATOM 681 C C . GLU A 1 96 ? -1.174 -5.020 -12.716 1.00 80.38 96 GLU A C 1
ATOM 683 O O . GLU A 1 96 ? -0.789 -4.978 -13.880 1.00 80.38 96 GLU A O 1
ATOM 688 N N . THR A 1 97 ? -2.470 -5.025 -12.399 1.00 83.81 97 THR A N 1
ATOM 689 C CA . THR A 1 97 ? -3.545 -5.071 -13.398 1.00 83.81 97 THR A CA 1
ATOM 690 C C . THR A 1 97 ? -3.494 -3.876 -14.350 1.00 83.81 97 THR A C 1
ATOM 692 O O . THR A 1 97 ? -3.694 -4.038 -15.552 1.00 83.81 97 THR A O 1
ATOM 695 N N . ILE A 1 98 ? -3.208 -2.676 -13.834 1.00 82.56 98 ILE A N 1
ATOM 696 C CA . ILE A 1 98 ? -3.120 -1.466 -14.667 1.00 82.56 98 ILE A CA 1
ATOM 697 C C . ILE A 1 98 ? -1.912 -1.541 -15.600 1.00 82.56 98 ILE A C 1
ATOM 699 O O . ILE A 1 98 ? -2.020 -1.192 -16.775 1.00 82.56 98 ILE A O 1
ATOM 703 N N . ILE A 1 99 ? -0.777 -2.032 -15.099 1.00 77.75 99 ILE A N 1
ATOM 704 C CA . ILE A 1 99 ? 0.438 -2.190 -15.901 1.00 77.75 99 ILE A CA 1
ATOM 705 C C . ILE A 1 99 ? 0.202 -3.219 -17.007 1.00 77.75 99 ILE A C 1
ATOM 707 O O . ILE A 1 99 ? 0.489 -2.918 -18.161 1.00 77.75 99 ILE A O 1
ATOM 711 N N . THR A 1 100 ? -0.391 -4.372 -16.698 1.00 82.69 100 THR A N 1
ATOM 712 C CA . THR A 1 100 ? -0.696 -5.408 -17.695 1.00 82.69 100 THR A CA 1
ATOM 713 C C . THR A 1 100 ? -1.666 -4.916 -18.771 1.00 82.69 100 THR A C 1
ATOM 715 O O . THR A 1 100 ? -1.484 -5.239 -19.943 1.00 82.69 100 THR A O 1
ATOM 718 N N . MET A 1 101 ? -2.642 -4.068 -18.430 1.00 82.62 101 MET A N 1
ATOM 719 C CA . MET A 1 101 ? -3.524 -3.448 -19.430 1.00 82.62 101 MET A CA 1
ATOM 720 C C . MET A 1 101 ? -2.790 -2.486 -20.376 1.00 82.62 101 MET A C 1
ATOM 722 O O . MET A 1 101 ? -3.203 -2.335 -21.524 1.00 82.62 101 MET A O 1
ATOM 726 N N . ILE A 1 102 ? -1.724 -1.830 -19.908 1.00 80.62 102 ILE A N 1
ATOM 727 C CA . ILE A 1 102 ? -0.955 -0.850 -20.688 1.00 80.62 102 ILE A CA 1
ATOM 728 C C . ILE A 1 102 ? 0.151 -1.512 -21.513 1.00 80.62 102 ILE A C 1
ATOM 730 O O . ILE A 1 102 ? 0.369 -1.138 -22.663 1.00 80.62 102 ILE A O 1
ATOM 734 N N . THR A 1 103 ? 0.869 -2.473 -20.931 1.00 79.94 103 THR A N 1
ATOM 735 C CA . THR A 1 103 ? 2.018 -3.121 -21.575 1.00 79.94 103 THR A CA 1
ATOM 736 C C . THR A 1 103 ? 1.605 -4.344 -22.387 1.00 79.94 103 THR A C 1
ATOM 738 O O . THR A 1 103 ? 2.353 -4.768 -23.264 1.00 79.94 103 THR A O 1
ATOM 741 N N . GLY A 1 104 ? 0.438 -4.928 -22.095 1.00 71.62 104 GLY A N 1
ATOM 742 C CA . GLY A 1 104 ? 0.025 -6.226 -22.628 1.00 71.62 104 GLY A CA 1
ATOM 743 C C . GLY A 1 104 ? 0.869 -7.392 -22.104 1.00 71.62 104 GLY A C 1
ATOM 744 O O . GLY A 1 104 ? 0.782 -8.488 -22.652 1.00 71.62 104 GLY A O 1
ATOM 745 N N . VAL A 1 105 ? 1.708 -7.165 -21.084 1.00 72.69 105 VAL A N 1
ATOM 746 C CA . VAL A 1 105 ? 2.601 -8.174 -20.503 1.00 72.69 105 VAL A CA 1
ATOM 747 C C . VAL A 1 105 ? 2.090 -8.563 -19.116 1.00 72.69 105 VAL A C 1
ATOM 749 O O . VAL A 1 105 ? 1.886 -7.708 -18.249 1.00 72.69 105 VAL A O 1
ATOM 752 N N . ASP A 1 106 ? 1.880 -9.864 -18.911 1.00 63.72 106 ASP A N 1
ATOM 753 C CA . ASP A 1 106 ? 1.470 -10.421 -17.623 1.00 63.72 106 ASP A CA 1
ATOM 754 C C . ASP A 1 106 ? 2.665 -10.448 -16.662 1.00 63.72 106 ASP A C 1
ATOM 756 O O . ASP A 1 106 ? 3.643 -11.181 -16.857 1.00 63.72 106 ASP A O 1
ATOM 760 N N . GLY A 1 107 ? 2.571 -9.634 -15.615 1.00 59.66 107 GLY A N 1
ATOM 761 C CA . GLY A 1 107 ? 3.608 -9.445 -14.613 1.00 59.66 107 GLY A CA 1
ATOM 762 C C . GLY A 1 107 ? 4.164 -8.029 -14.653 1.00 59.66 107 GLY A C 1
ATOM 763 O O . GLY A 1 107 ? 4.488 -7.485 -15.709 1.00 59.66 107 GLY A O 1
ATOM 764 N N . VAL A 1 108 ? 4.290 -7.435 -13.465 1.00 60.94 108 VAL A N 1
ATOM 765 C CA . VAL A 1 108 ? 5.109 -6.241 -13.209 1.00 60.94 108 VAL A CA 1
ATOM 766 C C . VAL A 1 108 ? 6.366 -6.300 -14.080 1.00 60.94 108 VAL A C 1
ATOM 768 O O . VAL A 1 108 ? 6.987 -7.361 -14.143 1.00 60.94 108 VAL A O 1
ATOM 771 N N . GLY A 1 109 ? 6.750 -5.186 -14.726 1.00 59.16 109 GLY A N 1
ATOM 772 C CA . GLY A 1 109 ? 7.877 -5.045 -15.684 1.00 59.16 109 GLY A CA 1
ATOM 773 C C . GLY A 1 109 ? 9.278 -5.417 -15.159 1.00 59.16 109 GLY A C 1
ATOM 774 O O . GLY A 1 109 ? 10.301 -5.036 -15.710 1.00 59.16 109 GLY A O 1
ATOM 775 N N . CYS A 1 110 ? 9.292 -6.168 -14.073 1.00 63.34 110 CYS A N 1
ATOM 776 C CA . CYS A 1 110 ? 10.348 -6.779 -13.313 1.00 63.34 110 CYS A CA 1
ATOM 777 C C . CYS A 1 110 ? 10.621 -8.241 -13.655 1.00 63.34 110 CYS A C 1
ATOM 779 O O . CYS A 1 110 ? 11.410 -8.893 -12.972 1.00 63.34 110 CYS A O 1
ATOM 781 N N . LYS A 1 111 ? 9.997 -8.759 -14.712 1.00 53.50 111 LYS A N 1
ATOM 782 C CA . LYS A 1 111 ? 10.324 -10.066 -15.268 1.00 53.50 111 LYS A CA 1
ATOM 783 C C . LYS A 1 111 ? 11.178 -9.872 -16.522 1.00 53.50 111 LYS A C 1
ATOM 785 O O . LYS A 1 111 ? 10.656 -9.663 -17.613 1.00 53.50 111 LYS A O 1
ATOM 790 N N . SER A 1 112 ? 12.498 -9.875 -16.331 1.00 39.38 112 SER A N 1
ATOM 791 C CA . SER A 1 112 ? 13.453 -10.262 -17.380 1.00 39.38 112 SER A CA 1
ATOM 792 C C . SER A 1 112 ? 13.667 -11.765 -17.326 1.00 39.38 112 SER A C 1
ATOM 794 O O . SER A 1 112 ? 13.793 -12.277 -16.191 1.00 39.38 112 SER A O 1
#

Solvent-accessible surface area (backbone atoms only — not comparable to full-atom values): 6832 Å² total; per-residue (Å²): 144,81,84,83,58,66,65,61,56,51,52,52,50,51,52,52,53,59,54,57,62,60,72,75,57,63,82,80,68,68,83,76,69,71,78,83,77,57,72,70,59,55,58,53,52,31,54,51,49,49,51,51,71,31,74,62,32,54,51,52,53,52,53,53,50,52,55,50,53,53,37,45,75,72,68,79,46,56,74,67,59,55,53,53,51,52,50,53,54,48,53,66,69,44,43,49,62,57,47,26,72,72,72,73,41,91,60,61,94,64,73,128

Foldseek 3Di:
DDPPDVVVVVVVVVVVVVVVVVVPPPVVVPPVLPPPPDPPVLLVVLVVLCCCLDPNVVVVLVVVLVVVVVCVVVVNDDPVVNVVSVVVVCCSNVVQVVVCVVVVDRDDSSDD

Radius of gyration: 19.43 Å; Cα contacts (8 Å, |Δi|>4): 33; chains: 1; bounding box: 50×41×42 Å

Secondary structure (DSSP, 8-state):
-----HHHHHHHHHHHHHHHHHHT-GGGTGGG--TTT-TTHHHHHHHHHHHHHSHHHHHHHHHHHHHHHHHHHTT-S-HHHHHHHHHHHHHHHHHHHHHHHHH--SS-TT--